Protein AF-A0A2V7RQ55-F1 (afdb_monomer)

Nearest PDB structures (foldseek):
  4gn4-assembly1_B  TM=4.699E-01  e=9.075E-03  Pyrobaculum aerophilum
  4hsp-assembly1_A  TM=5.249E-01  e=5.936E-02  Pseudomonas aeruginosa PAO1
  6th6-assembly1_BD  TM=1.994E-01  e=6.859E-01  Thermococcus kodakarensis KOD1
  8bsj-assembly1_LB  TM=4.624E-01  e=4.749E+00  Giardia duodenalis
  5z3g-assembly1_F  TM=1.916E-01  e=5.321E+00  Saccharomyces cerevisiae S288C

Sequence (146 aa):
MVAMRASMLTILTLGWACTFSLSCQRAMRGPELRYAPAIVELTGRLKVEDHLGAPGYGETPARDEKLRLPILILASPVTVQQDTARDKNNITTAGVSEIQLNMAAPEEQYLQLVGRVVVAKGLLFHAFTAHHYRDIVMVVRKLTVR

Structure (mmCIF, N/CA/C/O backbone):
data_AF-A0A2V7RQ55-F1
#
_entry.id   AF-A0A2V7RQ55-F1
#
loop_
_atom_site.group_PDB
_atom_site.id
_atom_site.type_symbol
_atom_site.label_atom_id
_atom_site.label_alt_id
_atom_site.label_comp_id
_atom_site.label_asym_id
_atom_site.label_entity_id
_atom_site.label_seq_id
_atom_site.pdbx_PDB_ins_code
_atom_site.Cartn_x
_atom_site.Cartn_y
_atom_site.Cartn_z
_atom_site.occupancy
_atom_site.B_iso_or_equiv
_atom_site.auth_seq_id
_atom_site.auth_comp_id
_atom_site.auth_asym_id
_atom_site.auth_atom_id
_atom_site.pdbx_PDB_model_num
ATOM 1 N N . MET A 1 1 ? 57.959 -74.894 -21.752 1.00 40.78 1 MET A N 1
ATOM 2 C CA . MET A 1 1 ? 58.890 -73.748 -21.715 1.00 40.78 1 MET A CA 1
ATOM 3 C C . MET A 1 1 ? 58.340 -72.680 -22.652 1.00 40.78 1 MET A C 1
ATOM 5 O O . MET A 1 1 ? 58.585 -72.740 -23.844 1.00 40.78 1 MET A O 1
ATOM 9 N N . VAL A 1 2 ? 57.505 -71.778 -22.133 1.00 41.62 2 VAL A N 1
ATOM 10 C CA . VAL A 1 2 ? 57.036 -70.577 -22.842 1.00 41.62 2 VAL A CA 1
ATOM 11 C C . VAL A 1 2 ? 57.203 -69.436 -21.852 1.00 41.62 2 VAL A C 1
ATOM 13 O O . VAL A 1 2 ? 56.714 -69.508 -20.726 1.00 41.62 2 VAL A O 1
ATOM 16 N N . ALA A 1 3 ? 58.028 -68.473 -22.242 1.00 38.34 3 ALA A N 1
ATOM 17 C CA . ALA A 1 3 ? 58.530 -67.423 -21.383 1.00 38.34 3 ALA A CA 1
ATOM 18 C C . ALA A 1 3 ? 57.496 -66.307 -21.200 1.00 38.34 3 ALA A C 1
ATOM 20 O O . ALA A 1 3 ? 56.906 -65.794 -22.146 1.00 38.34 3 ALA A O 1
ATOM 21 N N . MET A 1 4 ? 57.348 -65.955 -19.931 1.00 39.50 4 MET A N 1
ATOM 22 C CA . MET A 1 4 ? 56.668 -64.813 -19.340 1.00 39.50 4 MET A CA 1
ATOM 23 C C . MET A 1 4 ? 57.093 -63.484 -19.979 1.00 39.50 4 MET A C 1
ATOM 25 O O . MET A 1 4 ? 58.293 -63.238 -20.095 1.00 39.50 4 MET A O 1
ATOM 29 N N . ARG A 1 5 ? 56.131 -62.611 -20.321 1.00 43.41 5 ARG A N 1
ATOM 30 C CA . ARG A 1 5 ? 56.309 -61.147 -20.406 1.00 43.41 5 ARG A CA 1
ATOM 31 C C . ARG A 1 5 ? 54.983 -60.424 -20.658 1.00 43.41 5 ARG A C 1
ATOM 33 O O . ARG A 1 5 ? 54.433 -60.529 -21.744 1.00 43.41 5 ARG A O 1
ATOM 40 N N . ALA A 1 6 ? 54.521 -59.669 -19.661 1.00 41.69 6 ALA A N 1
ATOM 41 C CA . ALA A 1 6 ? 54.245 -58.229 -19.759 1.00 41.69 6 ALA A CA 1
ATOM 42 C C . ALA A 1 6 ? 53.437 -57.777 -18.529 1.00 41.69 6 ALA A C 1
ATOM 44 O O . ALA A 1 6 ? 52.214 -57.856 -18.504 1.00 41.69 6 ALA A O 1
ATOM 45 N N . SER A 1 7 ? 54.147 -57.277 -17.518 1.00 44.84 7 SER A N 1
ATOM 46 C CA . SER A 1 7 ? 53.587 -56.374 -16.514 1.00 44.84 7 SER A CA 1
ATOM 47 C C . SER A 1 7 ? 54.077 -54.972 -16.848 1.00 44.84 7 SER A C 1
ATOM 49 O O . SER A 1 7 ? 55.283 -54.739 -16.811 1.00 44.84 7 SER A O 1
ATOM 51 N N . MET A 1 8 ? 53.169 -54.042 -17.138 1.00 43.06 8 MET A N 1
ATOM 52 C CA . MET A 1 8 ? 53.415 -52.617 -16.912 1.00 43.06 8 MET A CA 1
ATOM 53 C C . MET A 1 8 ? 52.089 -51.869 -16.733 1.00 43.06 8 MET A C 1
ATOM 55 O O . MET A 1 8 ? 51.353 -51.592 -17.670 1.00 43.06 8 MET A O 1
ATOM 59 N N . LEU A 1 9 ? 51.808 -51.629 -15.453 1.00 48.69 9 LEU A N 1
ATOM 60 C CA . LEU A 1 9 ? 51.018 -50.566 -14.834 1.00 48.69 9 LEU A CA 1
ATOM 61 C C . LEU A 1 9 ? 50.722 -49.352 -15.740 1.00 48.69 9 LEU A C 1
ATOM 63 O O . LEU A 1 9 ? 51.656 -48.695 -16.199 1.00 48.69 9 LEU A O 1
ATOM 67 N N . THR A 1 10 ? 49.452 -48.950 -15.888 1.00 51.22 10 THR A N 1
ATOM 68 C CA . THR A 1 10 ? 49.116 -47.556 -16.240 1.00 51.22 10 THR A CA 1
ATOM 69 C C . THR A 1 10 ? 47.750 -47.122 -15.677 1.00 51.22 10 THR A C 1
ATOM 71 O O . THR A 1 10 ? 46.702 -47.430 -16.226 1.00 51.22 10 THR A O 1
ATOM 74 N N . ILE A 1 11 ? 47.833 -46.396 -14.556 1.00 55.62 11 ILE A N 1
ATOM 75 C CA . ILE A 1 11 ? 47.067 -45.198 -14.155 1.00 55.62 11 ILE A CA 1
ATOM 76 C C . ILE A 1 11 ? 45.539 -45.317 -13.952 1.00 55.62 11 ILE A C 1
ATOM 78 O O . ILE A 1 11 ? 44.733 -45.281 -14.875 1.00 55.62 11 ILE A O 1
ATOM 82 N N . LEU A 1 12 ? 45.182 -45.299 -12.661 1.00 50.06 12 LEU A N 1
ATOM 83 C CA . LEU A 1 12 ? 43.913 -44.870 -12.069 1.00 50.06 12 LEU A CA 1
ATOM 84 C C . LEU A 1 12 ? 43.472 -43.495 -12.622 1.00 50.06 12 LEU A C 1
ATOM 86 O O . LEU A 1 12 ? 44.157 -42.498 -12.393 1.00 50.06 12 LEU A O 1
ATOM 90 N N . THR A 1 13 ? 42.291 -43.397 -13.233 1.00 52.59 13 THR A N 1
ATOM 91 C CA . THR A 1 13 ? 41.537 -42.132 -13.293 1.00 52.59 13 THR A CA 1
ATOM 92 C C . THR A 1 13 ? 40.185 -42.318 -12.622 1.00 52.59 13 THR A C 1
ATOM 94 O O . THR A 1 13 ? 39.190 -42.753 -13.196 1.00 52.59 13 THR A O 1
ATOM 97 N N . LEU A 1 14 ? 40.183 -41.977 -11.337 1.00 50.28 14 LEU A N 1
ATOM 98 C CA . LEU A 1 14 ? 39.007 -41.792 -10.503 1.00 50.28 14 LEU A CA 1
ATOM 99 C C . LEU A 1 14 ? 38.283 -40.515 -10.978 1.00 50.28 14 LEU A C 1
ATOM 101 O O . LEU A 1 14 ? 38.489 -39.428 -10.448 1.00 50.28 14 LEU A O 1
ATOM 105 N N . GLY A 1 15 ? 37.511 -40.626 -12.060 1.00 46.59 15 GLY A N 1
ATOM 106 C CA . GLY A 1 15 ? 36.801 -39.515 -12.696 1.00 46.59 15 GLY A CA 1
ATOM 107 C C . GLY A 1 15 ? 35.352 -39.430 -12.237 1.00 46.59 15 GLY A C 1
ATOM 108 O O . GLY A 1 15 ? 34.442 -39.854 -12.940 1.00 46.59 15 GLY A O 1
ATOM 109 N N . TRP A 1 16 ? 35.157 -38.890 -11.039 1.00 56.69 16 TRP A N 1
ATOM 110 C CA . TRP A 1 16 ? 33.875 -38.483 -10.475 1.00 56.69 16 TRP A CA 1
ATOM 111 C C . TRP A 1 16 ? 33.187 -37.466 -11.399 1.00 56.69 16 TRP A C 1
ATOM 113 O O . TRP A 1 16 ? 33.415 -36.266 -11.305 1.00 56.69 16 TRP A O 1
ATOM 123 N N . ALA A 1 17 ? 32.331 -37.937 -12.300 1.00 50.56 17 ALA A N 1
ATOM 124 C CA . ALA A 1 17 ? 31.378 -37.088 -13.002 1.00 50.56 17 ALA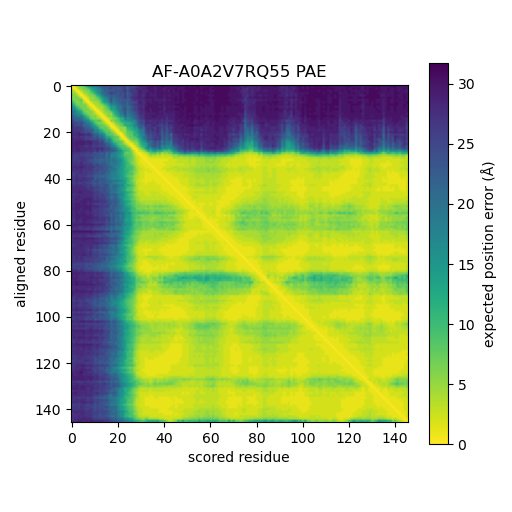 A CA 1
ATOM 125 C C . ALA A 1 17 ? 29.990 -37.340 -12.412 1.00 50.56 17 ALA A C 1
ATOM 127 O O . ALA A 1 17 ? 29.091 -37.871 -13.058 1.00 50.56 17 ALA A O 1
ATOM 128 N N . CYS A 1 18 ? 29.817 -36.936 -11.148 1.00 46.34 18 CYS A N 1
ATOM 129 C CA . CYS A 1 18 ? 28.513 -36.457 -10.722 1.00 46.34 18 CYS A CA 1
ATOM 130 C C . CYS A 1 18 ? 28.185 -35.303 -11.669 1.00 46.34 18 CYS A C 1
ATOM 132 O O . CYS A 1 18 ? 28.694 -34.196 -11.503 1.00 46.34 18 CYS A O 1
ATOM 134 N N . THR A 1 19 ? 27.364 -35.566 -12.680 1.00 55.56 19 THR A N 1
ATOM 135 C CA . THR A 1 19 ? 26.643 -34.538 -13.422 1.00 55.56 19 THR A CA 1
ATOM 136 C C . THR A 1 19 ? 25.662 -33.901 -12.444 1.00 55.56 19 THR A C 1
ATOM 138 O O . THR A 1 19 ? 24.466 -34.181 -12.439 1.00 55.56 19 THR A O 1
ATOM 141 N N . PHE A 1 20 ? 26.213 -33.095 -11.538 1.00 55.66 20 PHE A N 1
ATOM 142 C CA . PHE A 1 20 ? 25.511 -32.115 -10.742 1.00 55.66 20 PHE A CA 1
ATOM 143 C C . PHE A 1 20 ? 24.991 -31.117 -11.768 1.00 55.66 20 PHE A C 1
ATOM 145 O O . PHE A 1 20 ? 25.677 -30.175 -12.162 1.00 55.66 20 PHE A O 1
ATOM 152 N N . SER A 1 21 ? 23.799 -31.385 -12.291 1.00 57.72 21 SER A N 1
ATOM 153 C CA . SER A 1 21 ? 23.033 -30.390 -13.012 1.00 57.72 21 SER A CA 1
ATOM 154 C C . SER A 1 21 ? 22.813 -29.226 -12.048 1.00 57.72 21 SER A C 1
ATOM 156 O O . SER A 1 21 ? 21.851 -29.205 -11.285 1.00 57.72 21 SER A O 1
ATOM 158 N N . LEU A 1 22 ? 23.718 -28.242 -12.083 1.00 57.62 22 LEU A N 1
ATOM 159 C CA . LEU A 1 22 ? 23.480 -26.864 -11.659 1.00 57.62 22 LEU A CA 1
ATOM 160 C C . LEU A 1 22 ? 22.454 -26.253 -12.626 1.00 57.62 22 LEU A C 1
ATOM 162 O O . LEU A 1 22 ? 22.707 -25.289 -13.345 1.00 57.62 22 LEU A O 1
ATOM 166 N N . SER A 1 23 ? 21.271 -26.850 -12.690 1.00 55.38 23 SER A N 1
ATOM 167 C CA . SER A 1 23 ? 20.154 -26.320 -13.443 1.00 55.38 23 SER A CA 1
ATOM 168 C C . SER A 1 23 ? 19.417 -25.365 -12.523 1.00 55.38 23 SER A C 1
ATOM 170 O O . SER A 1 23 ? 18.525 -25.739 -11.777 1.00 55.38 23 SER A O 1
ATOM 172 N N . CYS A 1 24 ? 19.845 -24.108 -12.619 1.00 57.56 24 CYS A N 1
ATOM 173 C CA . CYS A 1 24 ? 19.028 -22.931 -12.389 1.00 57.56 24 CYS A CA 1
ATOM 174 C C . CYS A 1 24 ? 18.378 -22.866 -10.997 1.00 57.56 24 CYS A C 1
ATOM 176 O O . CYS A 1 24 ? 17.191 -23.141 -10.825 1.00 57.56 24 CYS A O 1
ATOM 178 N N . GLN A 1 25 ? 19.121 -22.342 -10.018 1.00 53.66 25 GLN A N 1
ATOM 179 C CA . GLN A 1 25 ? 18.478 -21.533 -8.985 1.00 53.66 25 GLN A CA 1
ATOM 180 C C . GLN A 1 25 ? 17.875 -20.313 -9.696 1.00 53.66 25 GLN A C 1
ATOM 182 O O . GLN A 1 25 ? 18.496 -19.256 -9.801 1.00 53.66 25 GLN A O 1
ATOM 187 N N . ARG A 1 26 ? 16.678 -20.475 -10.270 1.00 56.62 26 ARG A N 1
ATOM 188 C CA . ARG A 1 26 ? 15.825 -19.349 -10.635 1.00 56.62 26 ARG A CA 1
ATOM 189 C C . ARG A 1 26 ? 15.597 -18.624 -9.321 1.00 56.62 26 ARG A C 1
ATOM 191 O O . ARG A 1 26 ? 14.886 -19.132 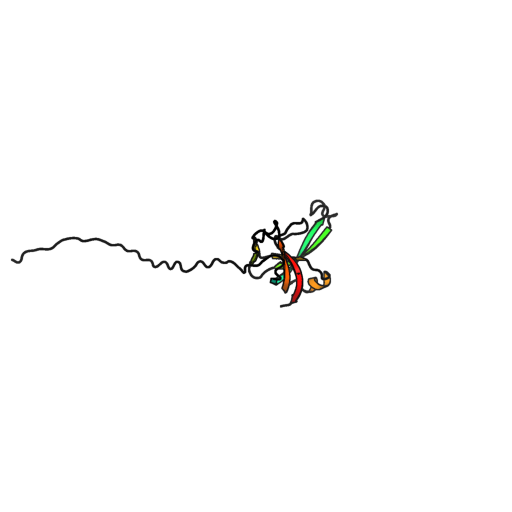-8.457 1.00 56.62 26 ARG A O 1
ATOM 198 N N . ALA A 1 27 ? 16.286 -17.500 -9.138 1.00 57.09 27 ALA A N 1
ATOM 199 C CA . ALA A 1 27 ? 16.060 -16.635 -8.000 1.00 57.09 27 ALA A CA 1
ATOM 200 C C . ALA A 1 27 ? 14.544 -16.453 -7.876 1.00 57.09 27 ALA A C 1
ATOM 202 O O . ALA A 1 27 ? 13.893 -16.110 -8.865 1.00 57.09 27 ALA A O 1
ATOM 203 N N . MET A 1 28 ? 13.989 -16.728 -6.695 1.00 56.25 28 MET A N 1
ATOM 204 C CA . MET A 1 28 ? 12.600 -16.426 -6.346 1.00 56.25 28 MET A CA 1
ATOM 205 C C . MET A 1 28 ? 12.416 -14.901 -6.289 1.00 56.25 28 MET A C 1
ATOM 207 O O . MET A 1 28 ? 12.086 -14.333 -5.254 1.00 56.25 28 MET A O 1
ATOM 211 N N . ARG A 1 29 ? 12.720 -14.201 -7.382 1.00 67.00 29 ARG A N 1
ATOM 212 C CA . ARG A 1 29 ? 12.401 -12.795 -7.545 1.00 67.00 29 ARG A CA 1
ATOM 213 C C . ARG A 1 29 ? 10.975 -12.771 -8.049 1.00 67.00 29 ARG A C 1
ATOM 215 O O . ARG A 1 29 ? 10.692 -13.230 -9.155 1.00 67.00 29 ARG A O 1
ATOM 222 N N . GLY A 1 30 ? 10.079 -12.303 -7.189 1.00 77.00 30 GLY A N 1
ATOM 223 C CA . GLY A 1 30 ? 8.737 -11.947 -7.609 1.00 77.00 30 GLY A CA 1
ATOM 224 C C . GLY A 1 30 ? 8.762 -10.857 -8.687 1.00 77.00 30 GLY A C 1
ATOM 225 O O . GLY A 1 30 ? 9.833 -10.363 -9.053 1.00 77.00 30 GLY A O 1
ATOM 226 N N . PRO A 1 31 ? 7.589 -10.475 -9.208 1.00 91.75 31 PRO A N 1
ATOM 227 C CA . PRO A 1 31 ? 7.474 -9.425 -10.211 1.00 91.75 31 PRO A CA 1
ATOM 228 C C . PRO A 1 31 ? 8.251 -8.160 -9.825 1.00 91.75 31 PRO A C 1
ATOM 230 O O . PRO A 1 31 ? 8.197 -7.713 -8.675 1.00 91.75 31 PRO A O 1
ATOM 233 N N . GLU A 1 32 ? 8.951 -7.580 -10.800 1.00 95.56 32 GLU A N 1
ATOM 234 C CA . GLU A 1 32 ? 9.619 -6.290 -10.641 1.00 95.56 32 GLU A CA 1
ATOM 235 C C . GLU A 1 32 ? 8.671 -5.156 -11.042 1.00 95.56 32 GLU A C 1
ATOM 237 O O . GLU A 1 32 ? 8.115 -5.139 -12.141 1.00 95.56 32 GLU A O 1
ATOM 242 N N . LEU A 1 33 ? 8.486 -4.205 -10.134 1.00 96.94 33 LEU A N 1
ATOM 243 C CA . LEU A 1 33 ? 7.603 -3.054 -10.271 1.00 96.94 33 LEU A CA 1
ATOM 244 C C . LEU A 1 33 ? 8.418 -1.763 -10.311 1.00 96.94 33 LEU A C 1
ATOM 246 O O . LEU A 1 33 ? 9.586 -1.721 -9.920 1.00 96.94 33 LEU A O 1
ATOM 250 N N . ARG A 1 34 ? 7.778 -0.685 -10.762 1.00 96.75 34 ARG A N 1
ATOM 251 C CA . ARG A 1 34 ? 8.362 0.659 -10.800 1.00 96.75 34 ARG A CA 1
ATOM 252 C C . ARG A 1 34 ? 7.527 1.617 -9.958 1.00 96.75 34 ARG A C 1
ATOM 254 O O . ARG A 1 34 ? 6.305 1.476 -9.893 1.00 96.75 34 ARG A O 1
ATOM 261 N N . TYR A 1 35 ? 8.193 2.597 -9.358 1.00 97.19 35 TYR A N 1
ATOM 262 C CA . TYR A 1 35 ? 7.542 3.742 -8.726 1.00 97.19 35 TYR A CA 1
ATOM 263 C C . TYR A 1 35 ? 6.803 4.620 -9.754 1.00 97.19 35 TYR A C 1
ATOM 265 O O . TYR A 1 35 ? 6.884 4.411 -10.972 1.00 97.19 35 TYR A O 1
ATOM 273 N N . ALA A 1 36 ? 6.068 5.624 -9.266 1.00 94.75 36 ALA A N 1
ATOM 274 C CA . ALA A 1 36 ? 5.442 6.640 -10.106 1.00 94.75 36 ALA A CA 1
ATOM 275 C C . ALA A 1 36 ? 6.451 7.202 -11.136 1.00 94.75 36 ALA A C 1
ATOM 277 O O . ALA A 1 36 ? 7.578 7.545 -10.777 1.00 94.75 36 ALA A O 1
ATOM 278 N N . PRO A 1 37 ? 6.063 7.346 -12.419 1.00 95.44 37 PRO A N 1
ATOM 279 C CA . PRO A 1 37 ? 4.698 7.547 -12.896 1.00 95.44 37 PRO A CA 1
ATOM 280 C C . PRO A 1 37 ? 4.048 6.262 -13.415 1.00 95.44 37 PRO A C 1
ATOM 282 O O . PRO A 1 37 ? 2.937 6.321 -13.941 1.00 95.44 37 PRO A O 1
ATOM 285 N N . ALA A 1 38 ? 4.730 5.119 -13.296 1.00 96.38 38 ALA A N 1
ATOM 286 C CA . ALA A 1 38 ? 4.183 3.845 -13.722 1.00 96.38 38 ALA A CA 1
ATOM 287 C C . ALA A 1 38 ? 2.919 3.532 -12.913 1.00 96.38 38 ALA A C 1
ATOM 289 O O . ALA A 1 38 ? 2.930 3.549 -11.681 1.00 96.38 38 ALA A O 1
ATOM 290 N N . ILE A 1 39 ? 1.821 3.261 -13.619 1.00 97.62 39 ILE A N 1
ATOM 291 C CA . ILE A 1 39 ? 0.592 2.775 -12.998 1.00 97.62 39 ILE A CA 1
ATOM 292 C C . ILE A 1 39 ? 0.699 1.259 -12.928 1.00 97.62 39 ILE A C 1
ATOM 294 O O . ILE A 1 39 ? 0.767 0.597 -13.963 1.00 97.62 39 ILE A O 1
ATOM 298 N N . VAL A 1 40 ? 0.694 0.724 -11.715 1.00 97.69 40 VAL A N 1
ATOM 299 C CA . VAL A 1 40 ? 0.737 -0.717 -11.469 1.00 97.69 40 VAL A CA 1
ATOM 300 C C . VAL A 1 40 ? -0.637 -1.222 -11.054 1.00 97.69 40 VAL A C 1
ATOM 302 O O . VAL A 1 40 ? -1.477 -0.461 -10.566 1.00 97.69 40 VAL A O 1
ATOM 305 N N . GLU A 1 41 ? -0.851 -2.517 -11.236 1.00 97.81 41 GLU A N 1
ATOM 306 C CA . GLU A 1 41 ? -2.035 -3.227 -10.778 1.00 97.81 41 GLU A CA 1
ATOM 307 C C . GLU A 1 41 ? -1.587 -4.407 -9.920 1.00 97.81 41 GLU A C 1
ATOM 309 O O . GLU A 1 41 ? -0.804 -5.243 -10.369 1.00 97.81 41 GLU A O 1
ATOM 314 N N . LEU A 1 42 ? -2.046 -4.445 -8.671 1.00 97.88 42 LEU A N 1
ATOM 315 C CA . LEU A 1 42 ? -1.660 -5.452 -7.691 1.00 97.88 42 LEU A CA 1
ATOM 316 C C . LEU A 1 42 ? -2.897 -6.126 -7.126 1.00 97.88 42 LEU A C 1
ATOM 318 O O . LEU A 1 42 ? -3.893 -5.478 -6.813 1.00 97.88 42 LEU A O 1
ATOM 322 N N . THR A 1 43 ? -2.818 -7.444 -6.986 1.00 98.00 43 THR A N 1
ATOM 323 C CA . THR A 1 43 ? -3.872 -8.236 -6.358 1.00 98.00 43 THR A CA 1
ATOM 324 C C . THR A 1 43 ? -3.427 -8.700 -4.984 1.00 98.00 43 THR A C 1
ATOM 326 O O . THR A 1 43 ? -2.322 -9.218 -4.826 1.00 98.00 43 THR A O 1
ATOM 329 N N . GLY A 1 44 ? -4.314 -8.581 -4.006 1.00 98.00 44 GLY A N 1
ATOM 330 C CA . GLY A 1 44 ? -4.049 -9.022 -2.646 1.00 98.00 44 GLY A CA 1
ATOM 331 C C . GLY A 1 44 ? -5.308 -9.068 -1.798 1.00 98.00 44 GLY A C 1
ATOM 332 O O . GLY A 1 44 ? -6.395 -8.715 -2.253 1.00 98.00 44 GLY A O 1
ATOM 333 N N . ARG A 1 45 ? -5.169 -9.521 -0.556 1.00 98.56 45 ARG A N 1
ATOM 334 C CA . ARG A 1 45 ? -6.236 -9.449 0.441 1.00 98.56 45 ARG A CA 1
ATOM 335 C C . ARG A 1 45 ? -6.210 -8.078 1.105 1.00 98.56 45 ARG A C 1
ATOM 337 O O . ARG A 1 45 ? -5.155 -7.651 1.565 1.00 98.56 45 ARG A O 1
ATOM 344 N N . LEU A 1 46 ? -7.358 -7.412 1.181 1.00 98.31 46 LEU A N 1
ATOM 345 C CA . LEU A 1 46 ? -7.469 -6.153 1.910 1.00 98.31 46 LEU A CA 1
ATOM 346 C C . LEU A 1 46 ? -7.574 -6.423 3.414 1.00 98.31 46 LEU A C 1
ATOM 348 O O . LEU A 1 46 ? -8.416 -7.208 3.852 1.00 98.31 46 LEU A O 1
ATOM 352 N N . LYS A 1 47 ? -6.752 -5.743 4.205 1.00 97.94 47 LYS A N 1
ATOM 353 C CA . LYS A 1 47 ? -6.831 -5.674 5.666 1.00 97.94 47 LYS A CA 1
ATOM 354 C C . LYS A 1 47 ? -6.906 -4.204 6.072 1.00 97.94 47 LYS A C 1
ATOM 356 O O . LYS A 1 47 ? -6.453 -3.342 5.330 1.00 97.94 47 LYS A O 1
ATOM 361 N N . VAL A 1 48 ? -7.468 -3.924 7.241 1.00 97.62 48 VAL A N 1
ATOM 362 C CA . VAL A 1 48 ? -7.323 -2.625 7.903 1.00 97.62 48 VAL A CA 1
ATOM 363 C C . VAL A 1 48 ? -6.623 -2.848 9.235 1.00 97.62 48 VAL A C 1
ATOM 365 O O . VAL A 1 48 ? -6.920 -3.818 9.934 1.00 97.62 48 VAL A O 1
ATOM 368 N N . GLU A 1 49 ? -5.660 -1.989 9.540 1.00 96.56 49 GLU A N 1
ATOM 369 C CA . GLU A 1 49 ? -4.910 -2.002 10.793 1.00 96.56 49 GLU A CA 1
ATOM 370 C C . GLU A 1 49 ? -5.112 -0.699 11.548 1.00 96.56 49 GLU A C 1
ATOM 372 O O . GLU A 1 49 ? -5.058 0.375 10.950 1.00 96.56 49 GLU A O 1
ATOM 377 N N . ASP A 1 50 ? -5.302 -0.806 12.859 1.00 95.44 50 ASP A N 1
ATOM 378 C CA . ASP A 1 50 ? -5.390 0.354 13.735 1.00 95.44 50 ASP A CA 1
ATOM 379 C C . ASP A 1 50 ? -3.975 0.765 14.179 1.00 95.44 50 ASP A C 1
ATOM 381 O O . ASP A 1 50 ? -3.190 -0.072 14.631 1.00 95.44 50 ASP A O 1
ATOM 385 N N . HIS A 1 51 ? -3.652 2.051 14.051 1.00 95.06 51 HIS A N 1
ATOM 386 C CA . HIS A 1 51 ? -2.366 2.651 14.417 1.00 95.06 51 HIS A CA 1
ATOM 387 C C . HIS A 1 51 ? -2.585 3.948 15.202 1.00 95.06 51 HIS A C 1
ATOM 389 O O . HIS A 1 51 ? -3.659 4.549 15.142 1.00 95.06 51 HIS A O 1
ATOM 395 N N . LEU A 1 52 ? -1.565 4.390 15.937 1.00 95.44 52 LEU A N 1
ATOM 396 C CA . LEU A 1 52 ? -1.564 5.688 16.613 1.00 95.44 52 LEU A CA 1
ATOM 397 C C . LEU A 1 52 ? -0.743 6.685 15.797 1.00 95.44 52 LEU A C 1
ATOM 399 O O . LEU A 1 52 ? 0.405 6.406 15.448 1.00 95.44 52 LEU A O 1
ATOM 403 N N . GLY A 1 53 ? -1.363 7.814 15.473 1.00 94.12 53 GLY A N 1
ATOM 404 C CA . GLY A 1 53 ? -0.793 8.909 14.704 1.00 94.12 53 GLY A CA 1
ATOM 405 C C . GLY A 1 53 ? -0.342 10.074 15.581 1.00 94.12 53 GLY A C 1
ATOM 406 O O . GLY A 1 53 ? -0.020 9.923 16.759 1.00 94.12 53 GLY A O 1
ATOM 407 N N . ALA A 1 54 ? -0.326 11.264 14.991 1.00 93.38 54 ALA A N 1
ATOM 408 C CA . ALA A 1 54 ? 0.115 12.484 15.654 1.00 93.38 54 ALA A CA 1
ATOM 409 C C . ALA A 1 54 ? -0.751 12.838 16.890 1.00 93.38 54 ALA A C 1
ATOM 411 O O . ALA A 1 54 ? -1.923 12.469 16.945 1.00 93.38 54 ALA A O 1
ATOM 412 N N . PRO A 1 55 ? -0.221 13.608 17.859 1.00 94.06 55 PRO A N 1
ATOM 413 C CA . PRO A 1 55 ? 1.141 14.142 17.897 1.00 94.06 55 PRO A CA 1
ATOM 414 C C . PRO A 1 55 ? 2.181 13.167 18.464 1.00 94.06 55 PRO A C 1
ATOM 416 O O . PRO A 1 55 ? 3.350 13.298 18.115 1.00 94.06 55 PRO A O 1
ATOM 419 N N . GLY A 1 56 ? 1.783 12.221 19.318 1.00 91.31 56 GLY A N 1
ATOM 420 C CA . GLY A 1 56 ? 2.702 11.372 20.075 1.00 91.31 56 GLY A CA 1
ATOM 421 C C . GLY A 1 56 ? 3.061 10.047 19.409 1.00 91.31 56 GLY A C 1
ATOM 422 O O . GLY A 1 56 ? 3.997 9.400 19.861 1.00 91.31 56 GLY A O 1
ATOM 423 N N . TYR A 1 57 ? 2.351 9.613 18.361 1.00 91.56 57 TYR A N 1
ATOM 424 C CA . TYR A 1 57 ? 2.618 8.347 17.659 1.00 91.56 57 TYR A CA 1
ATOM 425 C C . TYR A 1 57 ? 2.744 7.132 18.600 1.00 91.56 57 TYR A C 1
ATOM 427 O O . TYR A 1 57 ? 3.529 6.215 18.363 1.00 91.56 57 TYR A O 1
ATOM 435 N N . GLY A 1 58 ? 1.967 7.118 19.685 1.00 92.62 58 GLY A N 1
ATOM 436 C CA . GLY A 1 58 ? 2.002 6.094 20.724 1.00 92.62 58 GLY A CA 1
ATOM 437 C C . GLY A 1 58 ? 2.647 6.533 22.038 1.00 92.62 58 GLY A C 1
ATOM 438 O O . GLY A 1 58 ? 2.467 5.843 23.039 1.00 92.62 58 GLY A O 1
ATOM 439 N N . GLU A 1 59 ? 3.336 7.675 22.087 1.00 95.06 59 GLU A N 1
ATOM 440 C CA . GLU A 1 59 ? 3.848 8.243 23.342 1.00 95.06 59 GLU A CA 1
ATOM 441 C C . GLU A 1 59 ? 2.720 8.762 24.241 1.00 95.06 59 GLU A C 1
ATOM 443 O O . GLU A 1 59 ? 2.793 8.658 25.468 1.00 95.06 59 GLU A O 1
ATOM 448 N N . THR A 1 60 ? 1.637 9.271 23.642 1.00 95.31 60 THR A N 1
ATOM 449 C CA . THR A 1 60 ? 0.462 9.766 24.365 1.00 95.31 60 THR A CA 1
ATOM 450 C C . THR A 1 60 ? -0.839 9.167 23.822 1.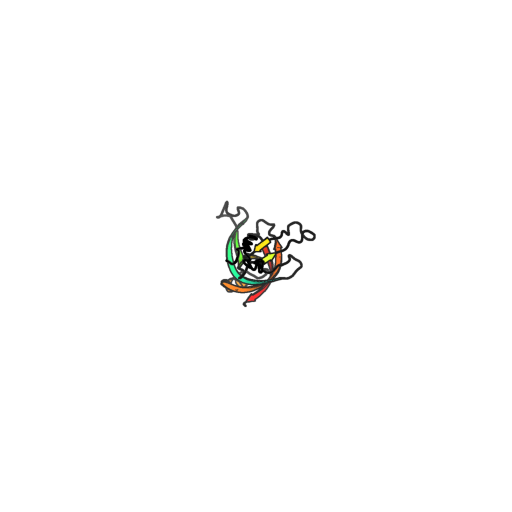00 95.31 60 THR A C 1
ATOM 452 O O . THR A 1 60 ? -1.703 9.911 23.360 1.00 95.31 60 THR A O 1
ATOM 455 N N . PRO A 1 61 ? -1.081 7.844 23.946 1.00 93.06 61 PRO A N 1
ATOM 456 C CA . PRO A 1 61 ? -2.162 7.147 23.229 1.00 93.06 61 PRO A CA 1
ATOM 457 C C . PRO A 1 61 ? -3.575 7.708 23.435 1.00 93.06 61 PRO A C 1
ATOM 459 O O . PRO A 1 61 ? -4.441 7.565 22.579 1.00 93.06 61 PRO A O 1
ATOM 462 N N . ALA A 1 62 ? -3.834 8.341 24.584 1.00 95.12 62 ALA A N 1
ATOM 463 C CA . ALA A 1 62 ? -5.121 8.973 24.881 1.00 95.12 62 ALA A CA 1
ATOM 464 C C . ALA A 1 62 ? -5.347 10.304 24.133 1.00 95.12 62 ALA A C 1
ATOM 466 O O . ALA A 1 62 ? -6.477 10.785 24.068 1.00 95.12 62 ALA A O 1
ATOM 467 N N . ARG A 1 63 ? -4.276 10.924 23.632 1.00 93.50 63 ARG A N 1
ATOM 468 C CA . ARG A 1 63 ? -4.259 12.199 22.898 1.00 93.50 63 ARG A CA 1
ATOM 469 C C . ARG A 1 63 ? -3.875 12.028 21.430 1.00 93.50 63 ARG A C 1
ATOM 471 O O . ARG A 1 63 ? -4.063 12.968 20.664 1.00 93.50 63 ARG A O 1
ATOM 478 N N . ASP A 1 64 ? -3.361 10.858 21.070 1.00 96.00 64 ASP A N 1
ATOM 479 C CA . ASP A 1 64 ? -2.923 10.543 19.719 1.00 96.00 64 ASP A CA 1
ATOM 480 C C . ASP A 1 64 ? -4.107 10.226 18.806 1.00 96.00 64 ASP A C 1
ATOM 482 O O . ASP A 1 64 ? -5.122 9.646 19.211 1.00 96.00 64 ASP A O 1
ATOM 486 N N . GLU A 1 65 ? -3.958 10.609 17.544 1.00 94.62 65 GLU A N 1
ATOM 487 C CA . GLU A 1 65 ? -4.892 10.284 16.482 1.00 94.62 65 GLU A CA 1
ATOM 488 C C . GLU A 1 65 ? -5.003 8.764 16.321 1.00 94.62 65 GLU A C 1
ATOM 490 O O . GLU A 1 65 ? -4.004 8.045 16.313 1.00 94.62 65 GLU A O 1
ATOM 495 N N . LYS A 1 66 ? -6.228 8.260 16.167 1.00 94.81 66 LYS A N 1
ATOM 496 C CA . LYS A 1 66 ? -6.472 6.848 15.867 1.00 94.81 66 LYS A CA 1
ATOM 497 C C . LYS A 1 66 ? -6.604 6.690 14.362 1.00 94.81 66 LYS A C 1
ATOM 499 O O . LYS A 1 66 ? -7.587 7.136 13.778 1.00 94.81 66 LYS A O 1
ATOM 504 N N . LEU A 1 67 ? -5.617 6.051 13.754 1.00 93.75 67 LEU A N 1
ATOM 505 C CA . LEU A 1 67 ? -5.546 5.826 12.318 1.00 93.75 67 LEU A CA 1
ATOM 506 C C . LEU A 1 67 ? -6.030 4.420 11.981 1.00 93.75 67 LEU A C 1
ATOM 508 O O . LEU A 1 67 ? -5.705 3.470 12.688 1.00 93.75 67 LEU A O 1
ATOM 512 N N . ARG A 1 68 ? -6.759 4.280 10.872 1.00 94.25 68 ARG A N 1
ATOM 513 C CA . ARG A 1 68 ? -7.190 2.985 10.330 1.00 94.25 68 ARG A CA 1
ATOM 514 C C . ARG A 1 68 ? -6.653 2.839 8.920 1.00 94.25 68 ARG A C 1
ATOM 516 O O . ARG A 1 68 ? -7.177 3.415 7.970 1.00 94.25 68 ARG A O 1
ATOM 523 N N . LEU A 1 69 ? -5.554 2.109 8.793 1.00 95.75 69 LEU A N 1
ATOM 524 C CA . LEU A 1 69 ? -4.763 2.058 7.572 1.00 95.75 69 LEU A CA 1
ATOM 525 C C . LEU A 1 69 ? -5.168 0.850 6.728 1.00 95.75 69 LEU A C 1
ATOM 527 O O . LEU A 1 69 ? -5.017 -0.286 7.190 1.00 95.75 69 LEU A O 1
ATOM 531 N N . PRO A 1 70 ? -5.658 1.047 5.493 1.00 97.75 70 PRO A N 1
ATOM 532 C CA . PRO A 1 70 ? -5.891 -0.060 4.585 1.00 97.75 70 PRO A CA 1
ATOM 533 C C . PRO A 1 70 ? -4.554 -0.598 4.067 1.00 97.75 70 PRO A C 1
ATOM 535 O O . PRO A 1 70 ? -3.755 0.125 3.474 1.00 97.75 70 PRO A O 1
ATOM 538 N N . ILE A 1 71 ? -4.324 -1.891 4.278 1.00 98.50 71 ILE A N 1
ATOM 539 C CA . ILE A 1 71 ? -3.128 -2.624 3.865 1.00 98.50 71 ILE A CA 1
ATOM 540 C C . ILE A 1 71 ? -3.530 -3.687 2.843 1.00 98.50 71 ILE A C 1
ATOM 542 O O . ILE A 1 71 ? -4.448 -4.481 3.069 1.00 98.50 71 ILE A O 1
ATOM 546 N N . LEU A 1 72 ? -2.827 -3.725 1.714 1.00 98.62 72 LEU A N 1
ATOM 547 C CA . LEU A 1 72 ? -2.943 -4.790 0.728 1.00 98.62 72 LEU A CA 1
ATOM 548 C C . LEU A 1 72 ? -1.899 -5.868 1.011 1.00 98.62 72 LEU A C 1
ATOM 550 O O . LEU A 1 72 ? -0.704 -5.636 0.838 1.00 98.62 72 LEU A O 1
ATOM 554 N N . ILE A 1 73 ? -2.362 -7.052 1.402 1.00 98.56 73 ILE A N 1
ATOM 555 C CA . ILE A 1 73 ? -1.520 -8.229 1.622 1.00 98.56 73 ILE A CA 1
ATOM 556 C C . ILE A 1 73 ? -1.410 -8.990 0.302 1.00 98.56 73 ILE A C 1
ATOM 558 O O . ILE A 1 73 ? -2.389 -9.568 -0.180 1.00 98.56 73 ILE A O 1
ATOM 562 N N . LEU A 1 74 ? -0.229 -8.982 -0.301 1.00 98.06 74 LEU A N 1
ATOM 563 C CA . LEU A 1 74 ? 0.033 -9.633 -1.579 1.00 98.06 74 LEU A CA 1
ATOM 564 C C . LEU A 1 74 ? 0.104 -11.155 -1.416 1.00 98.06 74 LEU A C 1
ATOM 566 O O . LEU A 1 74 ? 0.634 -11.674 -0.438 1.00 98.06 74 LEU A O 1
ATOM 570 N N . ALA A 1 75 ? -0.394 -11.889 -2.415 1.00 92.94 75 ALA A N 1
ATOM 571 C CA . ALA A 1 75 ? -0.306 -13.354 -2.429 1.00 92.94 75 ALA A CA 1
ATOM 572 C C . ALA A 1 75 ? 1.126 -13.865 -2.674 1.00 92.94 75 ALA A C 1
ATOM 574 O O . ALA A 1 75 ? 1.448 -15.014 -2.379 1.00 92.94 75 ALA A O 1
ATOM 575 N N . SER A 1 76 ? 1.984 -13.032 -3.260 1.00 93.38 76 SER A N 1
ATOM 576 C CA . SER A 1 76 ? 3.397 -13.326 -3.475 1.00 93.38 76 SER A CA 1
ATOM 577 C C . SER A 1 76 ? 4.199 -12.030 -3.369 1.00 93.38 76 SER A C 1
ATOM 579 O O . SER A 1 76 ? 3.707 -10.997 -3.834 1.00 93.38 76 SER A O 1
ATOM 581 N N . PRO A 1 77 ? 5.407 -12.061 -2.779 1.00 96.19 77 PRO A N 1
ATOM 582 C CA . PRO A 1 77 ? 6.228 -10.867 -2.653 1.00 96.19 77 PRO A CA 1
ATOM 583 C C . PRO A 1 77 ? 6.617 -10.279 -4.011 1.00 96.19 77 PRO A C 1
ATOM 585 O O . PRO A 1 77 ? 6.764 -11.008 -4.993 1.00 96.19 77 PRO A O 1
ATOM 588 N N . VAL A 1 78 ? 6.839 -8.969 -4.049 1.00 97.06 78 VAL A N 1
ATOM 589 C CA . VAL A 1 78 ? 7.309 -8.227 -5.228 1.00 97.06 78 VAL A CA 1
ATOM 590 C C . VAL A 1 78 ? 8.596 -7.467 -4.911 1.00 97.06 78 VAL A C 1
ATOM 592 O O . VAL A 1 78 ? 8.963 -7.286 -3.748 1.00 97.06 78 VAL A O 1
ATOM 595 N N . THR A 1 79 ? 9.279 -7.010 -5.956 1.00 97.25 79 THR A N 1
ATOM 596 C CA . THR A 1 79 ? 10.408 -6.083 -5.831 1.00 97.25 79 THR A CA 1
ATOM 597 C C . THR A 1 79 ? 10.037 -4.770 -6.497 1.00 97.25 79 THR A C 1
ATOM 599 O O . THR A 1 79 ? 9.653 -4.766 -7.663 1.00 97.25 79 THR A O 1
ATOM 602 N N . VAL A 1 80 ? 10.167 -3.649 -5.794 1.00 96.94 80 VAL A N 1
ATOM 603 C CA . VAL A 1 80 ? 10.003 -2.315 -6.385 1.00 96.94 80 VAL A CA 1
ATOM 604 C C . VAL A 1 80 ? 11.387 -1.750 -6.662 1.00 96.94 80 VAL A C 1
ATOM 606 O O . VAL A 1 80 ? 12.202 -1.646 -5.749 1.00 96.94 80 VAL A O 1
ATOM 609 N N . GLN A 1 81 ? 11.682 -1.450 -7.925 1.00 96.38 81 GLN A N 1
ATOM 610 C CA . GLN A 1 81 ? 13.011 -1.011 -8.341 1.00 96.38 81 GLN A CA 1
ATOM 611 C C . GLN A 1 81 ? 13.212 0.485 -8.118 1.00 96.38 81 GLN A C 1
ATOM 613 O O . GLN A 1 81 ? 12.317 1.283 -8.401 1.00 96.38 81 GLN A O 1
ATOM 618 N N . GLN A 1 82 ? 14.414 0.856 -7.670 1.00 92.88 82 GLN A N 1
ATOM 619 C CA . GLN A 1 82 ? 14.828 2.250 -7.545 1.00 92.88 82 GLN A CA 1
ATOM 620 C C . GLN A 1 82 ? 14.678 3.031 -8.857 1.00 92.88 82 GLN A C 1
ATOM 622 O O . GLN A 1 82 ? 14.863 2.499 -9.955 1.00 92.88 82 GLN A O 1
ATOM 627 N N . ASP A 1 83 ? 14.414 4.326 -8.713 1.00 87.69 83 ASP A N 1
ATOM 628 C CA . ASP A 1 83 ? 14.467 5.315 -9.789 1.00 87.69 83 ASP A CA 1
ATOM 629 C C . ASP A 1 83 ? 14.951 6.647 -9.204 1.00 87.69 83 ASP A C 1
ATOM 631 O O . ASP A 1 83 ? 14.183 7.591 -8.990 1.00 87.69 83 ASP A O 1
ATOM 635 N N . THR A 1 84 ? 16.244 6.680 -8.874 1.00 81.19 84 THR A N 1
ATOM 636 C CA . THR A 1 84 ? 16.905 7.815 -8.211 1.00 81.19 84 THR A CA 1
ATOM 637 C C . THR A 1 84 ? 17.038 9.039 -9.111 1.00 81.19 84 THR A C 1
ATOM 639 O O . THR A 1 84 ? 17.202 10.151 -8.610 1.00 81.19 84 THR A O 1
ATOM 642 N N . ALA A 1 85 ? 16.928 8.863 -10.432 1.00 84.44 85 ALA A N 1
ATOM 643 C CA . ALA A 1 85 ? 16.864 9.971 -11.378 1.00 84.44 85 ALA A CA 1
ATOM 644 C C . ALA A 1 85 ? 15.591 10.812 -11.184 1.00 84.44 85 ALA 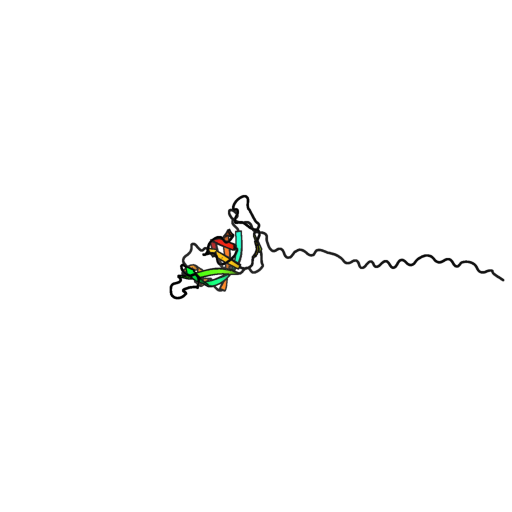A C 1
ATOM 646 O O . ALA A 1 85 ? 15.576 11.992 -11.537 1.00 84.44 85 ALA A O 1
ATOM 647 N N . ARG A 1 86 ? 14.531 10.214 -10.624 1.00 84.75 86 ARG A N 1
ATOM 648 C CA . ARG A 1 86 ? 13.218 10.841 -10.464 1.00 84.75 86 ARG A CA 1
ATOM 649 C C . ARG A 1 86 ? 12.917 11.270 -9.035 1.00 84.75 86 ARG A C 1
ATOM 651 O O . ARG A 1 86 ? 12.395 12.362 -8.835 1.00 84.75 86 ARG A O 1
ATOM 658 N N . ASP A 1 87 ? 13.246 10.427 -8.063 1.00 85.88 87 ASP A N 1
ATOM 659 C CA . ASP A 1 87 ? 13.113 10.732 -6.639 1.00 85.88 87 ASP A CA 1
ATOM 660 C C . ASP A 1 87 ? 14.253 10.055 -5.874 1.00 85.88 87 ASP A C 1
ATOM 662 O O . ASP A 1 87 ? 14.463 8.847 -5.983 1.00 85.88 87 ASP A O 1
ATOM 666 N N . LYS A 1 88 ? 14.993 10.834 -5.085 1.00 88.50 88 LYS A N 1
ATOM 667 C CA . LYS A 1 88 ? 16.132 10.336 -4.304 1.00 88.50 88 LYS A CA 1
ATOM 668 C C . LYS A 1 88 ? 15.713 9.358 -3.206 1.00 88.50 88 LYS A C 1
ATOM 670 O O . LYS A 1 88 ? 16.549 8.582 -2.757 1.00 88.50 88 LYS A O 1
ATOM 675 N N . ASN A 1 89 ? 14.445 9.382 -2.802 1.00 87.75 89 ASN A N 1
ATOM 676 C CA . ASN A 1 89 ? 13.890 8.460 -1.816 1.00 87.75 89 ASN A CA 1
ATOM 677 C C . ASN A 1 89 ? 13.519 7.099 -2.428 1.00 87.75 89 ASN A C 1
ATOM 679 O O . ASN A 1 89 ? 13.260 6.152 -1.690 1.00 87.75 89 ASN A O 1
ATOM 683 N N . ASN A 1 90 ? 13.496 6.968 -3.761 1.00 91.06 90 ASN A N 1
ATOM 684 C CA . ASN A 1 90 ? 13.200 5.697 -4.416 1.00 91.06 90 ASN A CA 1
ATOM 685 C C . ASN A 1 90 ? 14.385 4.738 -4.282 1.00 91.06 90 ASN A C 1
ATOM 687 O O . ASN A 1 90 ? 15.297 4.748 -5.111 1.00 91.06 90 ASN A O 1
ATOM 691 N N . ILE A 1 91 ? 14.331 3.861 -3.286 1.00 92.88 91 ILE A N 1
ATOM 692 C CA . ILE A 1 91 ? 15.269 2.747 -3.125 1.00 92.88 91 ILE A CA 1
ATOM 693 C C . ILE A 1 91 ? 14.676 1.447 -3.675 1.00 92.88 91 ILE A C 1
ATOM 695 O O . ILE A 1 91 ? 13.454 1.296 -3.771 1.00 92.88 91 ILE A O 1
ATOM 699 N N . THR A 1 92 ? 15.538 0.493 -4.038 1.00 95.81 92 THR A N 1
ATOM 700 C CA . THR A 1 92 ? 15.077 -0.852 -4.391 1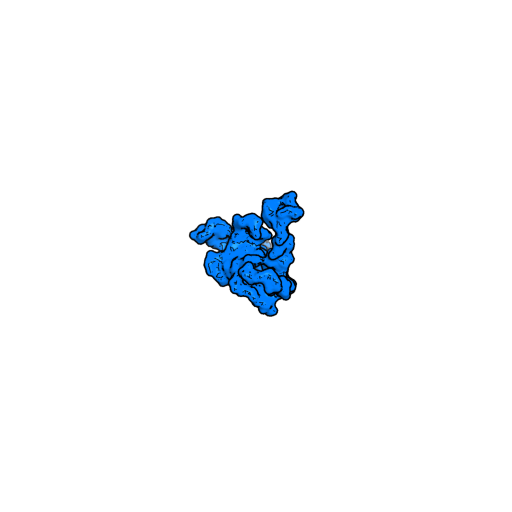.00 95.81 92 THR A CA 1
ATOM 701 C C . THR A 1 92 ? 14.625 -1.562 -3.121 1.00 95.81 92 THR A C 1
ATOM 703 O O . THR A 1 92 ? 15.433 -1.802 -2.225 1.00 95.81 92 THR A O 1
ATOM 706 N N . THR A 1 93 ? 13.354 -1.949 -3.073 1.00 95.88 93 THR A N 1
ATOM 707 C CA . THR A 1 93 ? 12.766 -2.683 -1.948 1.00 95.88 93 THR A CA 1
ATOM 708 C C . THR A 1 93 ? 12.323 -4.054 -2.440 1.00 95.88 93 THR A C 1
ATOM 710 O O . THR A 1 93 ? 11.402 -4.168 -3.250 1.00 95.88 93 THR A O 1
ATOM 713 N N . ALA A 1 94 ? 13.011 -5.103 -1.991 1.00 95.75 94 ALA A N 1
ATOM 714 C CA . ALA A 1 94 ? 12.711 -6.489 -2.339 1.00 95.75 94 ALA A CA 1
ATOM 715 C C . ALA A 1 94 ? 11.853 -7.159 -1.259 1.00 95.75 94 ALA A C 1
ATOM 717 O O . ALA A 1 94 ? 11.895 -6.769 -0.097 1.00 95.75 94 ALA A O 1
ATOM 718 N N . GLY A 1 95 ? 11.106 -8.200 -1.634 1.00 95.81 95 GLY A N 1
ATOM 719 C CA . GLY A 1 95 ? 10.323 -8.982 -0.671 1.00 95.81 95 GLY A CA 1
ATOM 720 C C . GLY A 1 95 ? 9.087 -8.253 -0.134 1.00 95.81 95 GLY A C 1
ATOM 721 O O . GLY A 1 95 ? 8.548 -8.643 0.900 1.00 95.81 95 GLY A O 1
ATOM 722 N N . VAL A 1 96 ? 8.617 -7.221 -0.838 1.00 97.44 96 VAL A N 1
ATOM 723 C CA . VAL A 1 96 ? 7.440 -6.441 -0.448 1.00 97.44 96 VAL A CA 1
ATOM 724 C C . VAL A 1 96 ? 6.216 -7.342 -0.518 1.00 97.44 96 VAL A C 1
ATOM 726 O O . VAL A 1 96 ? 5.844 -7.807 -1.593 1.00 97.44 96 VAL A O 1
ATOM 729 N N . SER A 1 97 ? 5.600 -7.602 0.630 1.00 98.00 97 SER A N 1
ATOM 730 C CA . SER A 1 97 ? 4.401 -8.441 0.764 1.00 98.00 97 SER A CA 1
ATOM 731 C C . SER A 1 97 ? 3.188 -7.663 1.268 1.00 98.00 97 SER A C 1
ATOM 733 O O . SER A 1 97 ? 2.057 -8.107 1.085 1.00 98.00 97 SER A O 1
ATOM 735 N N . GLU A 1 98 ? 3.408 -6.479 1.836 1.00 98.50 98 GLU A N 1
ATOM 736 C CA . GLU A 1 98 ? 2.369 -5.595 2.345 1.00 98.50 98 GLU A CA 1
ATOM 737 C C . GLU A 1 98 ? 2.577 -4.188 1.799 1.00 98.50 98 GLU A C 1
ATOM 739 O O . GLU A 1 98 ? 3.692 -3.666 1.790 1.00 98.50 98 GLU A O 1
ATOM 744 N N . ILE A 1 99 ? 1.491 -3.579 1.333 1.00 98.56 99 ILE A N 1
ATOM 745 C CA . ILE A 1 99 ? 1.498 -2.226 0.777 1.00 98.56 99 ILE A CA 1
ATOM 746 C C . ILE A 1 99 ? 0.423 -1.416 1.483 1.00 98.56 99 ILE A C 1
ATOM 748 O O . ILE A 1 99 ? -0.739 -1.824 1.511 1.00 98.56 99 ILE A O 1
ATOM 752 N N . GLN A 1 100 ? 0.795 -0.254 2.018 1.00 98.50 100 GLN A N 1
ATOM 753 C CA . GLN A 1 100 ? -0.180 0.692 2.550 1.00 98.50 100 GLN A CA 1
ATOM 754 C C . GLN A 1 100 ? -0.919 1.353 1.388 1.00 98.50 100 GLN A C 1
ATOM 756 O O . GLN A 1 100 ? -0.308 1.876 0.455 1.00 98.50 100 GLN A O 1
ATOM 761 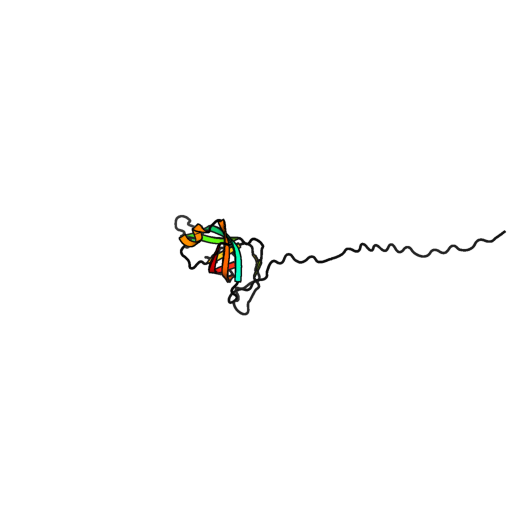N N . LEU A 1 101 ? -2.244 1.335 1.433 1.00 98.12 101 LEU A N 1
ATOM 762 C CA . LEU A 1 101 ? -3.083 1.990 0.445 1.00 98.12 101 LEU A CA 1
ATOM 763 C C . LEU A 1 101 ? -3.425 3.396 0.938 1.00 98.12 101 LEU A C 1
ATOM 765 O O . LEU A 1 101 ? -3.971 3.580 2.019 1.00 98.12 101 LEU A O 1
ATOM 769 N N . ASN A 1 102 ? -3.120 4.397 0.126 1.00 96.19 102 ASN A N 1
ATOM 770 C CA . ASN A 1 102 ? -3.633 5.745 0.295 1.00 96.19 102 ASN A CA 1
ATOM 771 C C . ASN A 1 102 ? -4.880 5.887 -0.588 1.00 96.19 102 ASN A C 1
ATOM 773 O O . ASN A 1 102 ? -4.788 5.940 -1.821 1.00 96.19 102 ASN A O 1
ATOM 777 N N . MET A 1 103 ? -6.045 5.843 0.056 1.00 93.75 103 MET A N 1
ATOM 778 C CA . MET A 1 103 ? -7.358 5.794 -0.582 1.00 93.75 103 MET A CA 1
ATOM 779 C C . MET A 1 103 ? -7.942 7.202 -0.700 1.00 93.75 103 MET A C 1
ATOM 781 O O . MET A 1 103 ? -8.030 7.921 0.285 1.00 93.75 103 MET A O 1
ATOM 785 N N . ALA A 1 104 ? -8.405 7.575 -1.896 1.00 90.75 104 ALA A N 1
ATOM 786 C CA . ALA A 1 104 ? -9.219 8.784 -2.068 1.00 90.75 104 ALA A CA 1
ATOM 787 C C . ALA A 1 104 ? -10.702 8.558 -1.706 1.00 90.75 104 ALA A C 1
ATOM 789 O O . ALA A 1 104 ? -11.441 9.514 -1.490 1.00 90.75 104 ALA A O 1
ATOM 790 N N . ALA A 1 105 ? -11.151 7.298 -1.696 1.00 88.75 105 ALA A N 1
ATOM 791 C CA . ALA A 1 105 ? -12.520 6.935 -1.348 1.00 88.75 105 ALA A CA 1
ATOM 792 C C . ALA A 1 105 ? -12.755 7.027 0.175 1.00 88.75 105 ALA A C 1
ATOM 794 O O . ALA A 1 105 ? -11.833 6.708 0.930 1.00 88.75 105 ALA A O 1
ATOM 795 N N . PRO A 1 106 ? -13.977 7.385 0.623 1.00 91.19 106 PRO A N 1
ATOM 796 C CA . PRO A 1 106 ? -14.364 7.346 2.034 1.00 91.19 106 PRO A CA 1
ATOM 797 C C . PRO A 1 106 ? -14.140 5.973 2.677 1.00 91.19 106 PRO A C 1
ATOM 799 O O . PRO A 1 106 ? -14.268 4.940 2.009 1.00 91.19 106 PRO A O 1
ATOM 802 N N . GLU A 1 107 ? -13.850 5.966 3.980 1.00 91.75 107 GLU A N 1
ATOM 803 C CA . GLU A 1 107 ? -13.503 4.758 4.736 1.00 91.75 107 GLU A CA 1
ATOM 804 C C . GLU A 1 107 ? -14.573 3.665 4.636 1.00 91.75 107 GLU A C 1
ATOM 806 O O . GLU A 1 107 ? -14.266 2.494 4.391 1.00 91.75 107 GLU A O 1
ATOM 811 N N . GLU A 1 108 ? -15.845 4.048 4.716 1.00 92.19 108 GLU A N 1
ATOM 812 C CA . GLU A 1 108 ? -16.983 3.132 4.684 1.00 92.19 108 GLU A CA 1
ATOM 813 C C . GLU A 1 108 ? -16.998 2.279 3.407 1.00 92.19 108 GLU A C 1
ATOM 815 O O . GLU A 1 108 ? -17.420 1.120 3.426 1.00 92.19 108 GLU A O 1
ATOM 820 N N . GLN A 1 109 ? -16.490 2.824 2.295 1.00 90.75 109 GLN A N 1
ATOM 821 C CA . GLN A 1 109 ? -16.497 2.140 1.005 1.00 90.75 109 GLN A CA 1
ATOM 822 C C . GLN A 1 109 ? -15.484 1.004 0.920 1.00 90.75 109 GLN A C 1
ATOM 824 O O . GLN A 1 109 ? -15.747 0.026 0.218 1.00 90.75 109 GLN A O 1
ATOM 829 N N . TYR A 1 110 ? -14.335 1.110 1.588 1.00 92.81 110 TYR A N 1
ATOM 830 C CA . TYR A 1 110 ? -13.334 0.042 1.570 1.00 92.81 110 TYR A CA 1
ATOM 831 C C . TYR A 1 110 ? -13.416 -0.868 2.794 1.00 92.81 110 TYR A C 1
ATOM 833 O O . TYR A 1 110 ? -12.995 -2.021 2.701 1.00 92.81 110 TYR A O 1
ATOM 841 N N . LEU A 1 111 ? -14.024 -0.427 3.901 1.00 94.56 111 LEU A N 1
ATOM 842 C CA . LEU A 1 111 ? -14.277 -1.288 5.061 1.00 94.56 111 LEU A CA 1
ATOM 843 C C . LEU A 1 111 ? -15.122 -2.519 4.705 1.00 94.56 111 LEU A C 1
ATOM 845 O O . LEU A 1 111 ? -14.808 -3.628 5.131 1.00 94.56 111 LEU A O 1
ATOM 849 N N . GLN A 1 112 ? -16.135 -2.359 3.851 1.00 94.56 112 GLN A N 1
ATOM 850 C CA . GLN A 1 112 ? -16.943 -3.476 3.333 1.00 94.56 112 GLN A CA 1
ATOM 851 C C . GLN A 1 112 ? -16.141 -4.494 2.497 1.00 94.56 112 GLN A C 1
ATOM 853 O O . GLN A 1 112 ? -16.611 -5.605 2.250 1.00 94.56 112 GLN A O 1
ATOM 858 N N . LEU A 1 113 ? -14.932 -4.134 2.050 1.00 96.12 113 LEU A N 1
ATOM 859 C CA . LEU A 1 113 ? -14.044 -5.000 1.271 1.00 96.12 113 LEU A CA 1
ATOM 860 C C . LEU A 1 113 ? -12.980 -5.690 2.136 1.00 96.12 113 LEU A C 1
ATOM 862 O O . LEU A 1 113 ? -12.205 -6.497 1.618 1.00 96.12 113 LEU A O 1
ATOM 866 N N . VAL A 1 114 ? -12.918 -5.399 3.439 1.00 97.38 114 VAL A N 1
ATOM 867 C CA . VAL A 1 114 ? -11.941 -6.008 4.349 1.00 97.38 114 VAL A CA 1
ATOM 868 C C . VAL A 1 114 ? -12.094 -7.528 4.355 1.00 97.38 114 VAL A C 1
ATOM 870 O O . VAL A 1 114 ? -13.190 -8.085 4.351 1.00 97.38 114 VAL A O 1
ATOM 873 N N . GLY A 1 115 ? -10.960 -8.219 4.304 1.00 97.62 115 GLY A N 1
ATOM 874 C CA . GLY A 1 115 ? -10.879 -9.667 4.187 1.00 97.62 115 GLY A CA 1
ATOM 875 C C . GLY A 1 115 ? -11.116 -10.195 2.770 1.00 97.62 115 GLY A C 1
ATOM 876 O O . GLY A 1 115 ? -10.854 -11.373 2.539 1.00 97.62 115 GLY A O 1
ATOM 877 N N . ARG A 1 116 ? -11.554 -9.382 1.801 1.00 98.06 116 ARG A N 1
ATOM 878 C CA . ARG A 1 116 ? -11.751 -9.811 0.405 1.00 98.06 116 ARG A CA 1
ATOM 879 C C . ARG A 1 116 ? -10.442 -9.746 -0.375 1.00 98.06 116 ARG A C 1
ATOM 881 O O . ARG A 1 116 ? -9.527 -9.002 -0.024 1.00 98.06 116 ARG A O 1
ATOM 888 N N . VAL A 1 117 ? -10.365 -10.526 -1.452 1.00 98.31 117 VAL A N 1
ATOM 889 C CA . VAL A 1 117 ? -9.309 -10.370 -2.457 1.00 98.31 117 VAL A CA 1
ATOM 890 C C . VAL A 1 117 ? -9.723 -9.245 -3.400 1.00 98.31 117 VAL A C 1
ATOM 892 O O . VAL A 1 117 ? -10.808 -9.276 -3.981 1.00 98.31 117 VAL A O 1
ATOM 895 N N . VAL A 1 118 ? -8.864 -8.243 -3.524 1.00 97.88 118 VAL A N 1
ATOM 896 C CA . VAL A 1 118 ? -9.095 -7.032 -4.307 1.00 97.88 118 VAL A CA 1
ATOM 897 C C . VAL A 1 118 ? -7.951 -6.806 -5.285 1.00 97.88 118 VAL A C 1
ATOM 899 O O . VAL A 1 118 ? -6.830 -7.277 -5.086 1.00 97.88 118 VAL A O 1
ATOM 902 N N . VAL A 1 119 ? -8.248 -6.056 -6.336 1.00 98.06 119 VAL A N 1
ATOM 903 C CA . VAL A 1 119 ? -7.294 -5.554 -7.317 1.00 98.06 119 VAL A CA 1
ATOM 904 C C . VAL A 1 119 ? -7.175 -4.048 -7.116 1.00 98.06 119 VAL A C 1
ATOM 906 O O . VAL A 1 119 ? -8.138 -3.308 -7.330 1.00 98.06 119 VAL A O 1
ATOM 909 N N . ALA A 1 120 ? -6.003 -3.602 -6.671 1.00 97.94 120 ALA A N 1
ATOM 910 C CA . ALA A 1 120 ? -5.670 -2.199 -6.479 1.00 97.94 120 ALA A CA 1
ATOM 911 C C . ALA A 1 120 ? -4.815 -1.711 -7.650 1.00 97.94 120 ALA A C 1
ATOM 913 O O . ALA A 1 120 ? -3.758 -2.272 -7.947 1.00 97.94 120 ALA A O 1
ATOM 914 N N . LYS A 1 121 ? -5.269 -0.649 -8.312 1.00 98.31 121 LYS A N 1
ATOM 915 C CA . LYS A 1 121 ? -4.550 0.010 -9.400 1.00 98.31 121 LYS A CA 1
ATOM 916 C C . LYS A 1 121 ? -4.165 1.416 -8.979 1.00 98.31 121 LYS A C 1
ATOM 918 O O . LYS A 1 121 ? -5.025 2.193 -8.556 1.00 98.31 121 LYS A O 1
ATOM 923 N N . GLY A 1 122 ? -2.895 1.773 -9.133 1.00 98.25 122 GLY A N 1
ATOM 924 C CA . GLY A 1 122 ? -2.393 3.031 -8.596 1.00 98.25 122 GLY A CA 1
ATOM 925 C C . GLY A 1 122 ? -0.935 3.320 -8.915 1.00 98.25 122 GLY A C 1
ATOM 926 O O . GLY A 1 122 ? -0.328 2.687 -9.776 1.00 98.25 122 GLY A O 1
ATOM 927 N N . LEU A 1 123 ? -0.404 4.320 -8.221 1.00 97.81 123 LEU A N 1
ATOM 928 C CA . LEU A 1 123 ? 0.992 4.745 -8.297 1.00 97.81 123 LEU A CA 1
ATOM 929 C C . LEU A 1 123 ? 1.717 4.316 -7.023 1.00 97.81 123 LEU A C 1
ATOM 931 O O . LEU A 1 123 ? 1.190 4.546 -5.936 1.00 97.81 123 LEU A O 1
ATOM 935 N N . LEU A 1 124 ? 2.908 3.735 -7.156 1.00 97.69 124 LEU A N 1
ATOM 936 C CA . LEU A 1 124 ? 3.746 3.371 -6.012 1.00 97.69 124 LEU A CA 1
ATOM 937 C C . LEU A 1 124 ? 4.699 4.504 -5.636 1.00 97.69 124 LEU A C 1
ATOM 939 O O . LEU A 1 124 ? 5.277 5.149 -6.514 1.00 97.69 124 LEU A O 1
ATOM 943 N N . PHE A 1 125 ? 4.912 4.662 -4.335 1.00 96.25 125 PHE A N 1
ATOM 944 C CA . PHE A 1 125 ? 5.883 5.565 -3.726 1.00 96.25 125 PHE A CA 1
ATOM 945 C C . PHE A 1 125 ? 6.618 4.839 -2.604 1.00 96.25 125 PHE A C 1
ATOM 947 O O . PHE A 1 125 ? 6.033 3.990 -1.924 1.00 96.25 125 PHE A O 1
ATOM 954 N N . HIS A 1 126 ? 7.889 5.180 -2.410 1.00 96.38 126 HIS A N 1
ATOM 955 C CA . HIS A 1 126 ? 8.611 4.750 -1.222 1.00 96.38 126 HIS A CA 1
ATOM 956 C C . HIS A 1 126 ? 8.100 5.519 0.003 1.00 96.38 126 HIS A C 1
ATOM 958 O O . HIS A 1 126 ? 7.655 6.667 -0.106 1.00 96.38 126 HIS A O 1
ATOM 964 N N . ALA A 1 127 ? 8.137 4.891 1.172 1.00 94.50 127 ALA A N 1
ATOM 965 C CA . ALA A 1 127 ? 7.800 5.557 2.416 1.00 94.50 127 ALA A CA 1
ATOM 966 C C . ALA A 1 127 ? 8.781 6.696 2.720 1.00 94.50 127 ALA A C 1
ATOM 968 O O . ALA A 1 127 ? 9.986 6.539 2.560 1.00 94.50 127 ALA A O 1
ATOM 969 N N . PHE A 1 128 ? 8.274 7.849 3.162 1.00 90.94 128 PHE A N 1
ATOM 970 C CA . PHE A 1 128 ? 9.125 9.003 3.465 1.00 90.94 128 PHE A CA 1
ATOM 971 C C . PHE A 1 128 ? 8.579 9.915 4.575 1.00 90.94 128 PHE A C 1
ATOM 973 O O . PHE A 1 128 ? 9.312 10.773 5.056 1.00 90.94 128 PHE A O 1
ATOM 980 N N . THR A 1 129 ? 7.310 9.768 4.985 1.00 88.56 129 THR A N 1
ATOM 981 C CA . THR A 1 129 ? 6.701 10.576 6.059 1.00 88.56 129 THR A CA 1
ATOM 982 C C . THR A 1 129 ? 6.447 9.740 7.308 1.00 88.56 129 THR A C 1
ATOM 984 O O . THR A 1 129 ? 6.357 8.517 7.228 1.00 88.56 129 THR A O 1
ATOM 987 N N . ALA A 1 130 ? 6.223 10.411 8.442 1.00 86.00 130 ALA A N 1
ATOM 988 C CA . ALA A 1 130 ? 5.784 9.775 9.686 1.00 86.00 130 ALA A CA 1
ATOM 989 C C . ALA A 1 130 ? 4.387 9.118 9.593 1.00 86.00 130 ALA A C 1
ATOM 991 O O . ALA A 1 130 ? 4.011 8.354 10.472 1.00 86.00 130 ALA A O 1
ATOM 992 N N . HIS A 1 131 ? 3.624 9.377 8.524 1.00 87.50 131 HIS A N 1
ATOM 993 C CA . HIS A 1 131 ? 2.307 8.771 8.288 1.00 87.50 131 HIS A CA 1
ATOM 994 C C . HIS A 1 131 ? 2.374 7.472 7.462 1.00 87.50 131 HIS A C 1
ATOM 996 O O . HIS A 1 131 ? 1.339 6.872 7.152 1.00 87.50 131 HIS A O 1
ATOM 1002 N N . HIS A 1 132 ? 3.569 7.047 7.040 1.00 94.19 132 HIS A N 1
ATOM 1003 C CA . HIS A 1 132 ? 3.770 5.818 6.275 1.00 94.19 132 HIS A CA 1
ATOM 1004 C C . HIS A 1 132 ? 4.245 4.699 7.211 1.00 94.19 132 HIS A C 1
ATOM 1006 O O . HIS A 1 132 ? 5.328 4.776 7.779 1.00 94.19 132 HIS A O 1
ATOM 1012 N N . TYR A 1 133 ? 3.443 3.642 7.334 1.00 95.06 133 TYR A N 1
ATOM 1013 C CA . TYR A 1 133 ? 3.677 2.498 8.228 1.00 95.06 133 TYR A CA 1
ATOM 1014 C C . TYR A 1 133 ? 4.131 1.241 7.470 1.00 95.06 133 TYR A C 1
ATOM 1016 O O . TYR A 1 133 ? 4.218 0.154 8.046 1.00 95.06 133 TYR A O 1
ATOM 1024 N N . ARG A 1 134 ? 4.378 1.361 6.162 1.00 97.12 134 ARG A N 1
ATOM 1025 C CA . ARG A 1 134 ? 4.941 0.326 5.284 1.00 97.12 134 ARG A CA 1
ATOM 1026 C C . ARG A 1 134 ? 5.919 0.966 4.323 1.00 97.12 134 ARG A C 1
ATOM 1028 O O . ARG A 1 134 ? 5.645 2.070 3.869 1.00 97.12 134 ARG A O 1
ATOM 1035 N N . ASP A 1 135 ? 6.966 0.234 3.947 1.00 96.69 135 ASP A N 1
ATOM 1036 C CA . ASP A 1 135 ? 8.025 0.701 3.036 1.00 96.69 135 ASP A CA 1
ATOM 1037 C C . ASP A 1 135 ? 7.493 1.190 1.686 1.00 96.69 135 ASP A C 1
ATOM 1039 O O . ASP A 1 135 ? 8.093 2.059 1.055 1.00 96.69 135 ASP A O 1
ATOM 1043 N N . ILE A 1 136 ? 6.370 0.624 1.233 1.00 97.81 136 ILE A N 1
ATOM 1044 C CA . ILE A 1 136 ? 5.729 0.969 -0.032 1.00 97.81 136 ILE A CA 1
ATOM 1045 C C . ILE A 1 136 ? 4.297 1.426 0.223 1.00 97.81 136 ILE A C 1
ATOM 1047 O O . ILE A 1 136 ? 3.493 0.731 0.853 1.00 97.81 136 ILE A O 1
ATOM 1051 N N . VAL A 1 137 ? 3.974 2.584 -0.348 1.00 98.00 137 VAL A N 1
ATOM 1052 C CA . VAL A 1 137 ? 2.641 3.182 -0.328 1.00 98.00 137 VAL A CA 1
ATOM 1053 C C . VAL A 1 137 ? 2.097 3.241 -1.752 1.00 98.00 137 VAL A C 1
ATOM 1055 O O . VAL A 1 137 ? 2.801 3.636 -2.683 1.00 98.00 137 VAL A O 1
ATOM 1058 N N . MET A 1 138 ? 0.830 2.873 -1.937 1.00 98.44 138 MET A N 1
ATOM 1059 C CA . MET A 1 138 ? 0.117 3.051 -3.198 1.00 98.44 138 MET A CA 1
ATOM 1060 C C . MET A 1 138 ? -0.905 4.173 -3.076 1.00 98.44 138 MET A C 1
ATOM 1062 O O . MET A 1 138 ? -1.855 4.056 -2.311 1.00 98.44 138 MET A O 1
ATOM 1066 N N . VAL A 1 139 ? -0.796 5.201 -3.914 1.00 97.62 139 VAL A N 1
ATOM 1067 C CA . VAL A 1 139 ? -1.926 6.110 -4.154 1.00 97.62 139 VAL A CA 1
ATOM 1068 C C . VAL A 1 139 ? -2.901 5.407 -5.0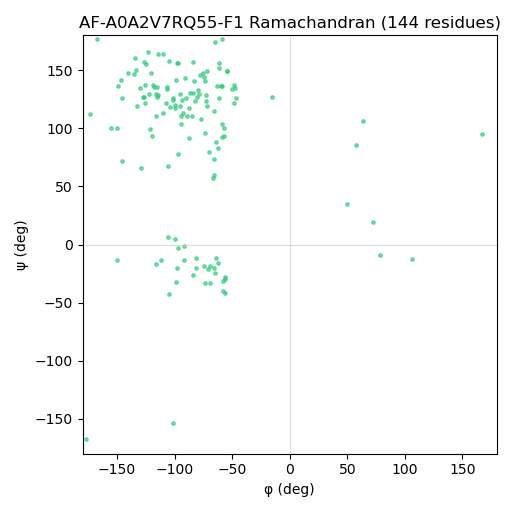92 1.00 97.62 139 VAL A C 1
ATOM 1070 O O . VAL A 1 139 ? -2.606 5.204 -6.278 1.00 97.62 139 VAL A O 1
ATOM 1073 N N . VAL A 1 140 ? -4.045 4.989 -4.550 1.00 97.94 140 VAL A N 1
ATOM 1074 C CA . VAL A 1 140 ? -5.019 4.152 -5.256 1.00 97.94 140 VAL A CA 1
ATOM 1075 C C . VAL A 1 140 ? -5.879 5.006 -6.180 1.00 97.94 140 VAL A C 1
ATOM 1077 O O . VAL A 1 140 ? -6.506 5.975 -5.764 1.00 97.94 140 VAL A O 1
ATOM 1080 N N . ARG A 1 141 ? -5.937 4.615 -7.454 1.00 97.25 141 ARG A N 1
ATOM 1081 C CA . ARG A 1 141 ? -6.818 5.218 -8.467 1.00 97.25 141 ARG A CA 1
ATOM 1082 C C . ARG A 1 141 ? -8.089 4.410 -8.681 1.00 97.25 141 ARG A C 1
ATOM 1084 O O . ARG A 1 141 ? -9.120 4.969 -9.037 1.00 97.25 141 ARG A O 1
ATOM 1091 N N . LYS A 1 142 ? -8.003 3.090 -8.524 1.00 96.38 142 LYS A N 1
ATOM 1092 C CA . LYS A 1 142 ? -9.139 2.178 -8.658 1.00 96.38 142 LYS A CA 1
ATOM 1093 C C . LYS A 1 142 ? -8.941 0.976 -7.746 1.00 96.38 142 LYS A C 1
ATOM 1095 O O . LYS A 1 142 ? -7.850 0.411 -7.707 1.00 96.38 142 LYS A O 1
ATOM 1100 N N . LEU A 1 143 ? -10.012 0.581 -7.067 1.00 96.62 143 LEU A N 1
ATOM 1101 C CA . LEU A 1 143 ? -10.078 -0.632 -6.265 1.00 96.62 143 LEU A CA 1
ATOM 1102 C C . LEU A 1 143 ? -11.292 -1.446 -6.713 1.00 96.62 143 LEU A C 1
ATOM 1104 O O . LEU A 1 143 ? -12.399 -0.914 -6.783 1.00 96.62 143 LEU A O 1
ATOM 1108 N N . THR A 1 144 ? -11.090 -2.718 -7.040 1.00 96.19 144 THR A N 1
ATOM 1109 C CA . THR A 1 144 ? -12.171 -3.636 -7.430 1.00 96.19 144 THR A CA 1
ATOM 1110 C C . THR A 1 144 ? -12.047 -4.962 -6.707 1.00 96.19 144 THR A C 1
ATOM 1112 O O . THR A 1 144 ? -10.945 -5.399 -6.392 1.00 96.19 144 THR A O 1
ATOM 1115 N N . VAL A 1 145 ? -13.173 -5.627 -6.465 1.00 95.75 145 VAL A N 1
ATOM 1116 C CA . VAL A 1 145 ? -13.184 -7.006 -5.963 1.00 95.75 145 VAL A CA 1
ATOM 1117 C C . VAL A 1 145 ? -12.790 -7.953 -7.097 1.00 95.75 145 VAL A C 1
ATOM 1119 O O . VAL A 1 145 ? -13.165 -7.706 -8.246 1.00 95.75 145 VAL A O 1
ATOM 1122 N N . ARG A 1 146 ? -12.000 -8.983 -6.778 1.00 86.19 146 ARG A N 1
ATOM 1123 C CA . ARG A 1 146 ? -11.638 -10.051 -7.717 1.00 86.19 146 ARG A CA 1
ATOM 1124 C C . ARG A 1 146 ? -12.706 -11.138 -7.781 1.00 86.19 146 ARG A C 1
ATOM 1126 O O . ARG A 1 146 ? -13.305 -11.426 -6.721 1.00 86.19 146 ARG A O 1
#

Foldseek 3Di:
D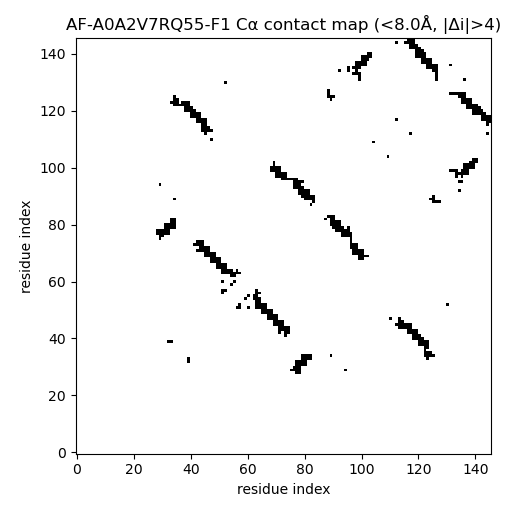DDDDDDDDDDDDPDDPPVPPPPDPPPLADAEAEFPPDKDKAKAAKAWDWFWAPDCRPPCRVPTDIDIWIKGFGPFWHWYPADCVVPVLRHIDGRHGIETEDEPDDPVVCVVRHRFIKMFIFGWDADDDSPDPGRIYGDTPDIGGD

Secondary 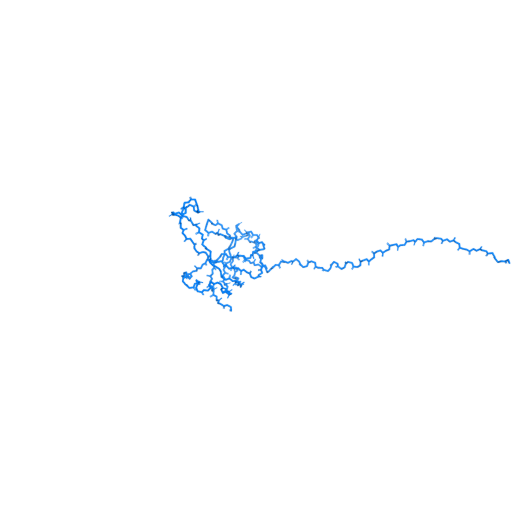structure (DSSP, 8-state):
-------------------------------EEE-TTSEEEEEEEEEEEEEE-TTTTTSSTTTS-EEEEEEEEEEEEEEEEP-TTT-TT---EEEEEEEEEE-SS-HHHHHTTTTSEEEEEEEEEE--STT--SSEEEEEEEEEE-

pLDDT: mean 86.01, std 18.17, range [38.34, 98.62]

Mean predicted aligned error: 10.38 Å

Solvent-accessible surface area (backbone atoms only — not comparable to full-atom values): 8809 Å² total; per-residue (Å²): 144,81,84,89,85,87,89,78,91,80,80,91,76,90,74,86,73,76,80,72,76,84,72,68,86,71,71,90,70,43,63,80,44,57,43,62,89,43,74,47,76,48,61,21,36,30,41,72,45,82,46,53,31,58,85,45,55,56,79,38,63,94,73,22,38,82,40,75,46,40,31,36,38,38,86,59,39,28,26,38,46,50,46,56,94,80,38,82,71,34,58,67,43,70,70,45,38,57,32,33,50,46,68,83,66,62,67,75,74,53,57,79,42,50,76,35,52,30,38,43,28,25,32,36,41,57,49,85,54,96,88,50,92,33,71,35,33,29,49,48,77,45,77,43,78,110

Radius of gyration: 28.38 Å; Cα contacts (8 Å, |Δi|>4): 278; chains: 1; bounding box: 76×88×48 Å